Protein AF-A0A2T5HAH4-F1 (afdb_monomer_lite)

Structure (mmCIF, N/CA/C/O backbone):
data_AF-A0A2T5HAH4-F1
#
_entry.id   AF-A0A2T5HAH4-F1
#
loop_
_atom_site.group_PDB
_atom_site.id
_atom_site.type_symbol
_atom_site.label_atom_id
_atom_site.label_alt_id
_atom_s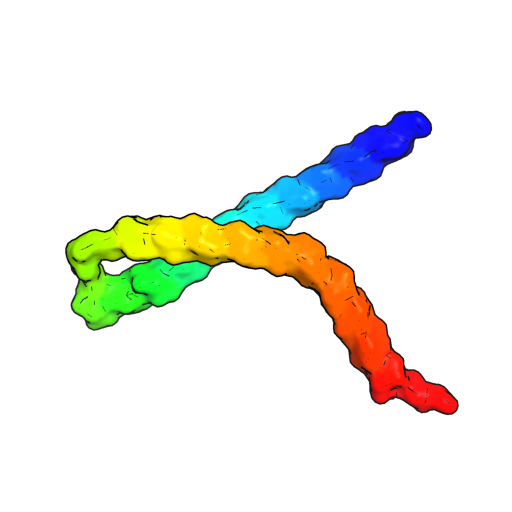ite.label_comp_id
_atom_site.label_asym_id
_atom_site.label_entity_id
_atom_site.label_seq_id
_atom_site.pdbx_PDB_ins_code
_atom_site.Cartn_x
_atom_site.Cartn_y
_atom_site.Cartn_z
_atom_site.occupancy
_atom_site.B_iso_or_equiv
_atom_site.auth_seq_id
_atom_site.auth_comp_id
_atom_site.auth_asym_id
_atom_site.auth_atom_id
_atom_site.pdbx_PDB_model_num
ATOM 1 N N . MET A 1 1 ? -25.656 15.291 16.54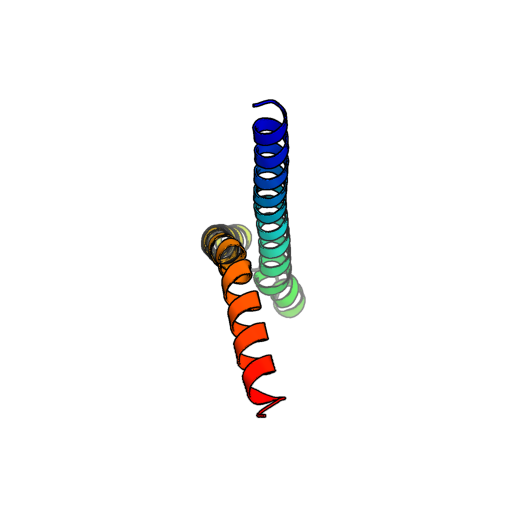4 1.00 60.94 1 MET A N 1
ATOM 2 C CA . MET A 1 1 ? -25.521 15.927 15.210 1.00 60.94 1 MET A CA 1
ATOM 3 C C . MET A 1 1 ? -24.154 16.567 14.957 1.00 60.94 1 MET A C 1
ATOM 5 O O . MET A 1 1 ? -23.527 16.182 13.976 1.00 60.94 1 MET A O 1
ATOM 9 N N . LEU A 1 2 ? -23.657 17.512 15.775 1.00 63.09 2 LEU A N 1
ATOM 10 C CA . LEU A 1 2 ? -22.300 18.077 15.583 1.00 63.09 2 LEU A CA 1
ATOM 11 C C . LEU A 1 2 ? -21.175 17.067 15.894 1.00 63.09 2 LEU A C 1
ATOM 13 O O . LEU A 1 2 ? -20.185 17.018 15.166 1.00 63.09 2 LEU A O 1
ATOM 17 N N . ASP A 1 3 ? -21.361 16.211 16.903 1.00 64.62 3 ASP A N 1
ATOM 18 C CA . ASP A 1 3 ? -20.384 15.182 17.296 1.00 64.62 3 ASP A CA 1
ATOM 19 C C . ASP A 1 3 ? -20.218 14.065 16.238 1.00 64.62 3 ASP A C 1
ATOM 21 O O . ASP A 1 3 ? -19.103 13.684 15.874 1.00 64.62 3 ASP A O 1
ATOM 25 N N . ASP A 1 4 ? -21.324 13.635 15.616 1.00 64.19 4 ASP A N 1
ATOM 26 C CA . ASP A 1 4 ? -21.347 12.561 14.606 1.00 64.19 4 ASP A CA 1
ATOM 27 C C . ASP A 1 4 ? -20.525 12.891 13.348 1.00 64.19 4 ASP A C 1
ATOM 29 O O . ASP A 1 4 ? -19.888 12.024 12.739 1.00 64.19 4 ASP A O 1
ATOM 33 N N . ARG A 1 5 ? -20.516 14.170 12.947 1.00 69.06 5 ARG A N 1
ATOM 34 C CA . ARG A 1 5 ? -19.753 14.672 11.790 1.00 69.06 5 ARG A CA 1
ATOM 35 C C . ARG A 1 5 ? -18.249 14.637 12.051 1.00 69.06 5 ARG A C 1
ATOM 37 O O . ARG A 1 5 ? -17.487 14.370 11.119 1.00 69.06 5 ARG A O 1
ATOM 44 N N . LYS A 1 6 ? -17.833 14.889 13.297 1.00 64.81 6 LYS A N 1
ATOM 45 C CA . LYS A 1 6 ? -16.426 14.879 13.712 1.00 64.81 6 LYS A CA 1
ATOM 46 C C . LYS A 1 6 ? -15.878 13.449 13.685 1.00 64.81 6 LYS A C 1
ATOM 48 O O . LYS A 1 6 ? -14.935 13.177 12.948 1.00 64.81 6 LYS A O 1
ATOM 53 N N . ARG A 1 7 ? -16.598 12.505 14.309 1.00 67.25 7 ARG A N 1
ATOM 54 C CA . ARG A 1 7 ? -16.259 11.067 14.313 1.00 67.25 7 ARG A CA 1
ATOM 55 C C . ARG A 1 7 ? -16.167 10.459 12.910 1.00 67.25 7 ARG A C 1
ATOM 57 O O . ARG A 1 7 ? -15.314 9.606 12.674 1.00 67.25 7 ARG A O 1
ATOM 64 N N . LYS A 1 8 ? -17.032 10.865 11.968 1.00 68.81 8 LYS A N 1
ATOM 65 C CA . LYS A 1 8 ? -16.957 10.393 10.570 1.00 68.81 8 LYS A CA 1
ATOM 66 C C . LYS A 1 8 ? -15.705 10.892 9.845 1.00 68.81 8 LYS A C 1
ATOM 68 O O . LYS A 1 8 ? -15.095 10.100 9.131 1.00 68.81 8 LYS A O 1
ATOM 73 N N . LYS A 1 9 ? -15.315 12.160 10.027 1.00 72.81 9 LYS A N 1
ATOM 74 C CA . LYS A 1 9 ? -14.090 12.706 9.417 1.00 72.81 9 LYS A CA 1
ATOM 75 C C . LYS A 1 9 ? -12.848 11.970 9.908 1.00 72.81 9 LYS A C 1
ATOM 77 O O . LYS A 1 9 ? -12.044 11.579 9.076 1.00 72.81 9 LYS A O 1
ATOM 82 N N . ASP A 1 10 ? -12.747 11.694 11.205 1.00 77.88 10 ASP A N 1
ATOM 83 C CA . ASP A 1 10 ? -11.581 10.999 11.770 1.00 77.88 10 ASP A CA 1
ATOM 84 C C . ASP A 1 10 ? -11.425 9.583 11.197 1.00 77.88 10 ASP A C 1
ATOM 86 O O . ASP A 1 10 ? -10.339 9.191 10.777 1.00 77.88 10 ASP A O 1
ATOM 90 N N . LYS A 1 11 ? -12.528 8.832 11.080 1.00 75.81 11 LYS A N 1
ATOM 91 C CA . LYS A 1 11 ? -12.522 7.488 10.475 1.00 75.81 11 LYS A CA 1
ATOM 92 C C . LYS A 1 11 ? -12.135 7.507 8.996 1.00 75.81 11 LYS A C 1
ATOM 94 O O . LYS A 1 11 ? -11.367 6.657 8.560 1.00 75.81 11 LYS A O 1
ATOM 99 N N . ILE A 1 12 ? -12.662 8.468 8.235 1.00 79.00 12 ILE A N 1
ATOM 100 C CA . ILE A 1 12 ? -12.322 8.659 6.819 1.00 79.00 12 ILE A CA 1
ATOM 101 C C . ILE A 1 12 ? -10.836 9.012 6.684 1.00 79.00 12 ILE A C 1
ATOM 103 O O . ILE A 1 12 ? -10.157 8.420 5.853 1.00 79.00 12 ILE A O 1
ATOM 107 N N . THR A 1 13 ? -10.313 9.903 7.530 1.00 83.69 13 THR A N 1
ATOM 108 C CA . THR A 1 13 ? -8.887 10.257 7.562 1.00 83.69 13 THR A CA 1
ATOM 109 C C . THR A 1 13 ? -8.011 9.043 7.856 1.00 83.69 13 THR A C 1
ATOM 111 O O . THR A 1 13 ? -7.020 8.845 7.163 1.00 83.69 13 THR A O 1
ATOM 114 N N . ILE A 1 14 ? -8.382 8.204 8.827 1.00 83.69 14 ILE A N 1
ATOM 115 C CA . ILE A 1 14 ? -7.645 6.970 9.151 1.00 83.69 14 ILE A CA 1
ATOM 116 C C . ILE A 1 14 ? -7.673 5.992 7.969 1.00 83.69 14 ILE A C 1
ATOM 118 O O . ILE A 1 14 ? -6.638 5.435 7.610 1.00 83.69 14 ILE A O 1
ATOM 122 N N . LEU A 1 15 ? -8.830 5.824 7.325 1.00 82.50 15 LEU A N 1
ATOM 123 C CA . LEU A 1 15 ? -8.989 4.959 6.156 1.00 82.50 15 LEU A CA 1
ATOM 124 C C . LEU A 1 15 ? -8.142 5.439 4.967 1.00 82.50 15 LEU A C 1
ATOM 126 O O . LEU A 1 15 ? -7.448 4.644 4.335 1.00 82.50 15 LEU A O 1
ATOM 130 N N . LEU A 1 16 ? -8.174 6.743 4.686 1.00 81.88 16 LEU A N 1
ATOM 131 C CA . LEU A 1 16 ? -7.337 7.383 3.671 1.00 81.88 16 LEU A CA 1
ATOM 132 C C . LEU A 1 16 ? -5.857 7.215 4.009 1.00 81.88 16 LEU A C 1
ATOM 134 O O . LEU A 1 16 ? -5.088 6.793 3.152 1.00 81.88 16 LEU A O 1
ATOM 138 N N . ALA A 1 17 ? -5.457 7.474 5.254 1.00 84.38 17 ALA A N 1
ATOM 139 C CA . ALA A 1 17 ? -4.083 7.283 5.697 1.00 84.38 17 ALA A CA 1
ATOM 140 C C . ALA A 1 17 ? -3.627 5.829 5.499 1.00 84.38 17 ALA A C 1
ATOM 142 O O . ALA A 1 17 ? -2.554 5.611 4.945 1.00 84.38 17 ALA A O 1
ATOM 143 N N . GLN A 1 18 ? -4.449 4.831 5.844 1.00 82.19 18 GLN A N 1
ATOM 144 C CA . GLN A 1 18 ? -4.142 3.422 5.569 1.00 82.19 18 GLN A CA 1
ATOM 145 C C . GLN A 1 18 ? -4.038 3.116 4.071 1.00 82.19 18 GLN A C 1
ATOM 147 O O . GLN A 1 18 ? -3.151 2.361 3.667 1.00 82.19 18 GLN A O 1
ATOM 152 N N . ALA A 1 19 ? -4.896 3.704 3.236 1.00 82.62 19 ALA A N 1
ATOM 153 C CA . ALA A 1 19 ? -4.801 3.564 1.784 1.00 82.62 19 ALA A CA 1
ATOM 154 C C . ALA A 1 19 ? -3.468 4.113 1.256 1.00 82.62 19 ALA A C 1
ATOM 156 O O . ALA A 1 19 ? -2.782 3.440 0.490 1.00 82.62 19 ALA A O 1
ATOM 157 N N . PHE A 1 20 ? -3.059 5.297 1.716 1.00 82.31 20 PHE A N 1
ATOM 158 C CA . PHE A 1 20 ? -1.787 5.910 1.335 1.00 82.31 20 PHE A CA 1
ATOM 159 C C . PHE A 1 20 ? -0.578 5.132 1.864 1.00 82.31 20 PHE A C 1
ATOM 161 O O . PHE A 1 20 ? 0.369 4.902 1.115 1.00 82.31 20 PHE A O 1
ATOM 168 N N . ILE A 1 21 ? -0.610 4.679 3.119 1.00 82.38 21 ILE A N 1
ATOM 169 C CA . ILE A 1 21 ? 0.480 3.900 3.722 1.00 82.38 21 ILE A CA 1
ATOM 170 C C . ILE A 1 21 ? 0.641 2.557 3.000 1.00 82.38 21 ILE A C 1
ATOM 172 O O . ILE A 1 21 ? 1.757 2.206 2.629 1.00 82.38 21 ILE A O 1
ATOM 176 N N . SER A 1 22 ? -0.451 1.825 2.749 1.00 81.62 22 SER A N 1
ATOM 177 C CA . SER A 1 22 ? -0.401 0.552 2.009 1.00 81.62 22 SER A CA 1
ATOM 178 C C . SER A 1 22 ? 0.051 0.739 0.558 1.00 81.62 22 SER A C 1
ATOM 180 O O . SER A 1 22 ? 0.822 -0.076 0.060 1.00 81.62 22 SER A O 1
ATOM 182 N N . CYS A 1 23 ? -0.348 1.838 -0.089 1.00 82.75 23 CYS A N 1
ATOM 183 C CA . CYS A 1 23 ? 0.120 2.251 -1.413 1.00 82.75 23 CYS A CA 1
ATOM 184 C C . CYS A 1 23 ? 1.643 2.460 -1.438 1.00 82.75 23 CYS A C 1
ATOM 186 O O . CYS A 1 23 ? 2.350 1.782 -2.182 1.00 82.75 23 CYS A O 1
ATOM 188 N N . ILE A 1 24 ? 2.169 3.320 -0.561 1.00 83.12 24 ILE A N 1
ATOM 189 C CA . ILE A 1 24 ? 3.603 3.644 -0.507 1.00 83.12 24 ILE A CA 1
ATOM 190 C C . ILE A 1 24 ? 4.440 2.430 -0.078 1.00 83.12 24 ILE A C 1
ATOM 192 O O . ILE A 1 24 ? 5.495 2.176 -0.657 1.00 83.12 24 ILE A O 1
ATOM 196 N N . MET A 1 25 ? 3.978 1.646 0.900 1.00 84.19 25 MET A N 1
ATOM 197 C CA . MET A 1 25 ? 4.694 0.449 1.358 1.00 84.19 25 MET A CA 1
ATOM 198 C C . MET A 1 25 ? 4.721 -0.650 0.300 1.00 84.19 25 MET A C 1
ATOM 200 O O . MET A 1 25 ? 5.782 -1.227 0.064 1.00 84.19 25 MET A O 1
ATOM 204 N N . ALA A 1 26 ? 3.594 -0.924 -0.365 1.00 80.94 26 ALA A N 1
ATOM 205 C CA . ALA A 1 26 ? 3.564 -1.878 -1.469 1.00 80.94 26 ALA A CA 1
ATOM 206 C C . ALA A 1 26 ? 4.479 -1.404 -2.604 1.00 80.94 26 ALA A C 1
ATOM 208 O O . ALA A 1 26 ? 5.257 -2.196 -3.123 1.00 80.94 26 ALA A O 1
ATOM 209 N N . PHE A 1 27 ? 4.465 -0.112 -2.937 1.00 82.81 27 PHE A N 1
ATOM 210 C CA . PHE A 1 27 ? 5.333 0.464 -3.964 1.00 82.81 27 PHE A CA 1
ATOM 211 C C . PHE A 1 27 ? 6.810 0.226 -3.647 1.00 82.81 27 PHE A C 1
ATOM 213 O O . PHE A 1 27 ? 7.533 -0.342 -4.465 1.00 82.81 27 PHE A O 1
ATOM 220 N N . LEU A 1 28 ? 7.237 0.600 -2.436 1.00 82.62 28 LEU A N 1
ATOM 221 C CA . LEU A 1 28 ? 8.619 0.460 -1.979 1.00 82.62 28 LEU A CA 1
ATOM 222 C C . LEU A 1 28 ? 9.061 -1.003 -1.928 1.00 82.62 28 LEU A C 1
ATOM 224 O O . LEU A 1 28 ? 10.107 -1.334 -2.476 1.00 82.62 28 LEU A O 1
ATOM 228 N N . MET A 1 29 ? 8.266 -1.889 -1.323 1.00 83.75 29 MET A N 1
ATOM 229 C CA . MET A 1 29 ? 8.615 -3.310 -1.226 1.00 83.75 29 MET A CA 1
ATOM 230 C C . MET A 1 29 ? 8.683 -3.971 -2.598 1.00 83.75 29 MET A C 1
ATOM 232 O O . MET A 1 29 ? 9.642 -4.681 -2.882 1.00 83.75 29 MET A O 1
ATOM 236 N N . THR A 1 30 ? 7.714 -3.709 -3.476 1.00 81.62 30 THR A N 1
ATOM 237 C CA . THR A 1 30 ? 7.714 -4.316 -4.814 1.00 81.62 30 THR A CA 1
ATOM 238 C C . THR A 1 30 ? 8.885 -3.792 -5.644 1.00 81.62 30 THR A C 1
ATOM 240 O O . THR A 1 30 ? 9.525 -4.571 -6.340 1.00 81.62 30 THR A O 1
ATOM 243 N N . LEU A 1 31 ? 9.221 -2.501 -5.530 1.00 81.50 31 LEU A N 1
ATOM 244 C CA . LEU A 1 31 ? 10.359 -1.898 -6.232 1.00 81.50 31 LEU A CA 1
ATOM 245 C C . LEU A 1 31 ? 11.701 -2.436 -5.729 1.00 81.50 31 LEU A C 1
AT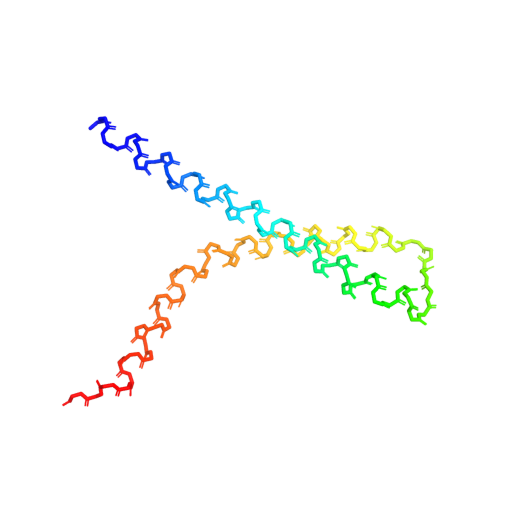OM 247 O O . LEU A 1 31 ? 12.559 -2.798 -6.528 1.00 81.50 31 LEU A O 1
ATOM 251 N N . ILE A 1 32 ? 11.877 -2.532 -4.411 1.00 81.25 32 ILE A N 1
ATOM 252 C CA . ILE A 1 32 ? 13.126 -3.017 -3.821 1.00 81.25 32 ILE A CA 1
ATOM 253 C C . ILE A 1 32 ? 13.297 -4.518 -4.083 1.00 81.25 32 ILE A C 1
ATOM 255 O O . ILE A 1 32 ? 14.346 -4.939 -4.562 1.00 81.25 32 ILE A O 1
ATOM 259 N N . VAL A 1 33 ? 12.269 -5.321 -3.802 1.00 77.75 33 VAL A N 1
ATOM 260 C CA . VAL A 1 33 ? 12.359 -6.787 -3.834 1.00 77.75 33 VAL A CA 1
ATOM 261 C C . VAL A 1 33 ? 12.276 -7.354 -5.249 1.00 77.75 33 VAL A C 1
ATOM 263 O O . VAL A 1 33 ? 13.023 -8.276 -5.556 1.00 77.75 33 VAL A O 1
ATOM 266 N N . SER A 1 34 ? 11.393 -6.839 -6.116 1.00 73.50 34 SER A N 1
ATOM 267 C CA . SER A 1 34 ? 11.270 -7.388 -7.479 1.00 73.50 34 SER A CA 1
ATOM 268 C C . SER A 1 34 ? 12.317 -6.862 -8.448 1.00 73.50 34 SER A C 1
ATOM 270 O O . SER A 1 34 ? 12.579 -7.557 -9.417 1.00 73.50 34 SER A O 1
ATOM 272 N N . GLU A 1 35 ? 12.890 -5.676 -8.218 1.00 73.69 35 GLU A N 1
ATOM 273 C CA . GLU A 1 35 ? 13.700 -5.007 -9.247 1.00 73.69 35 GLU A CA 1
ATOM 274 C C . GLU A 1 35 ? 15.043 -4.506 -8.749 1.00 73.69 35 GLU A C 1
ATOM 276 O O . GLU A 1 35 ? 16.058 -4.742 -9.393 1.00 73.69 35 GLU A O 1
ATOM 281 N N . LEU A 1 36 ? 15.084 -3.820 -7.605 1.00 79.00 36 LEU A N 1
ATOM 282 C CA . LEU A 1 36 ? 16.329 -3.226 -7.126 1.00 79.00 36 LEU A CA 1
ATOM 283 C C . LEU A 1 36 ? 17.336 -4.313 -6.727 1.00 79.00 36 LEU A C 1
ATOM 285 O O . LEU A 1 36 ? 18.469 -4.292 -7.189 1.00 79.00 36 LEU A O 1
ATOM 289 N N . ILE A 1 37 ? 16.921 -5.287 -5.914 1.00 79.38 37 ILE A N 1
ATOM 290 C CA . ILE A 1 37 ? 17.778 -6.403 -5.487 1.00 79.38 37 ILE A CA 1
ATOM 291 C C . ILE A 1 37 ? 18.263 -7.236 -6.692 1.00 79.38 37 ILE A C 1
ATOM 293 O O . ILE A 1 37 ? 19.477 -7.309 -6.892 1.00 79.38 37 ILE A O 1
ATOM 297 N N . PRO A 1 38 ? 17.382 -7.806 -7.538 1.00 74.06 38 PRO A N 1
ATOM 298 C CA . PRO A 1 38 ? 17.827 -8.597 -8.686 1.00 74.06 38 PRO A CA 1
ATOM 299 C C . PRO A 1 38 ? 18.539 -7.752 -9.751 1.00 74.06 38 PRO A C 1
ATOM 301 O O . PRO A 1 38 ? 19.518 -8.210 -10.329 1.00 74.06 38 PRO A O 1
ATOM 304 N N . GLY A 1 39 ? 18.147 -6.493 -9.962 1.00 78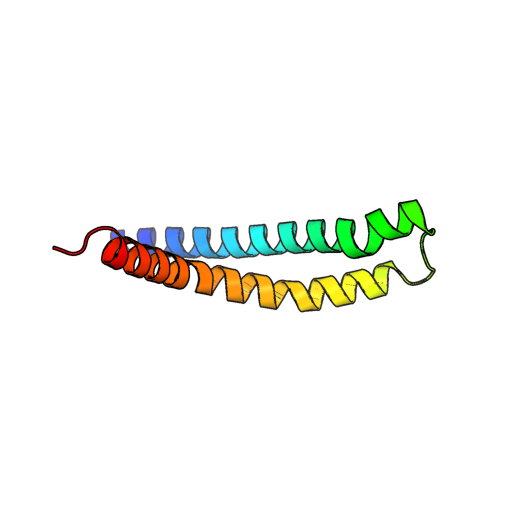.88 39 GLY A N 1
ATOM 305 C CA . GLY A 1 39 ? 18.807 -5.588 -10.906 1.00 78.88 39 GLY A CA 1
ATOM 306 C C . GLY A 1 39 ? 20.240 -5.220 -10.509 1.00 78.88 39 GLY A C 1
ATOM 307 O O . GLY A 1 39 ? 21.094 -5.080 -11.384 1.00 78.88 39 GLY A O 1
ATOM 308 N N . PHE A 1 40 ? 20.534 -5.120 -9.206 1.00 78.56 40 PHE A N 1
ATOM 309 C CA . PHE A 1 40 ? 21.900 -4.917 -8.702 1.00 78.56 40 PHE A CA 1
ATOM 310 C C . PHE A 1 40 ? 22.762 -6.186 -8.745 1.00 78.56 40 PHE A C 1
ATOM 312 O O . PHE A 1 40 ? 23.985 -6.072 -8.814 1.00 78.56 40 PHE A O 1
ATOM 319 N N . GLN A 1 41 ? 22.158 -7.376 -8.685 1.00 77.12 41 GLN A N 1
ATOM 320 C CA . GLN A 1 41 ? 22.891 -8.648 -8.678 1.00 77.12 41 GLN A CA 1
ATOM 321 C C . GLN A 1 41 ? 23.096 -9.234 -10.082 1.00 77.12 41 GLN A C 1
ATOM 323 O O . GLN A 1 41 ? 24.191 -9.688 -10.400 1.00 77.12 41 GLN A O 1
ATOM 328 N N . GLU A 1 42 ? 22.057 -9.219 -10.914 1.00 72.75 42 GLU A N 1
ATOM 329 C CA . GLU A 1 42 ? 21.995 -9.927 -12.203 1.00 72.75 42 GLU A CA 1
ATOM 330 C C . GLU A 1 42 ? 21.907 -8.967 -13.404 1.00 72.75 42 GLU A C 1
ATOM 332 O O . GLU A 1 42 ? 22.111 -9.373 -14.548 1.00 72.75 42 GLU A O 1
ATOM 337 N N . GLY A 1 43 ? 21.671 -7.676 -13.147 1.00 72.81 43 GLY A N 1
ATOM 338 C CA . GLY A 1 43 ? 21.479 -6.644 -14.163 1.00 72.81 43 GLY A CA 1
ATOM 339 C C . GLY A 1 43 ? 20.001 -6.368 -14.456 1.00 72.81 43 GLY A C 1
ATOM 340 O O . GLY A 1 43 ? 19.133 -7.233 -14.357 1.00 72.81 43 GLY A O 1
ATOM 341 N N . PHE A 1 44 ? 19.692 -5.123 -14.826 1.00 74.94 44 PHE A N 1
ATOM 342 C CA . PHE A 1 44 ? 18.323 -4.714 -15.146 1.00 74.94 44 PHE A CA 1
ATOM 343 C C . PHE A 1 44 ? 17.861 -5.325 -16.475 1.00 74.94 44 PHE A C 1
ATOM 345 O O . PHE A 1 44 ? 18.374 -4.989 -17.544 1.00 74.94 44 PHE A O 1
ATOM 352 N N . THR A 1 45 ? 16.850 -6.190 -16.414 1.00 73.94 45 THR A N 1
ATOM 353 C CA . THR A 1 45 ? 16.276 -6.839 -17.601 1.00 73.94 45 THR A CA 1
ATOM 354 C C . THR A 1 45 ? 15.450 -5.840 -18.429 1.00 73.94 45 THR A C 1
ATOM 356 O O . THR A 1 45 ? 14.651 -5.086 -17.870 1.00 73.94 45 THR A O 1
ATOM 359 N N . PRO A 1 46 ? 15.563 -5.804 -19.769 1.00 75.94 46 PRO A N 1
ATOM 360 C CA . PRO A 1 46 ? 14.710 -4.952 -20.597 1.00 75.94 46 PRO A CA 1
ATOM 361 C C . PRO A 1 46 ? 13.227 -5.332 -20.438 1.00 75.94 46 PRO A C 1
ATOM 363 O O . PRO A 1 46 ? 12.829 -6.455 -20.724 1.00 75.94 46 PRO A O 1
ATOM 366 N N . GLY A 1 47 ? 12.401 -4.383 -19.981 1.00 77.81 47 GLY A N 1
ATOM 367 C CA . GLY A 1 47 ? 10.975 -4.606 -19.683 1.00 77.81 47 GLY A CA 1
ATOM 368 C C . GLY A 1 47 ? 10.629 -4.666 -18.192 1.00 77.81 47 GLY A C 1
ATOM 369 O O . GLY A 1 47 ? 9.446 -4.664 -17.849 1.00 77.81 47 GLY A O 1
ATOM 370 N N . TRP A 1 48 ? 11.634 -4.600 -17.318 1.00 73.94 48 TRP A N 1
ATOM 371 C CA . TRP A 1 48 ? 11.481 -4.585 -15.864 1.00 73.94 48 TRP A CA 1
ATOM 372 C C . TRP A 1 48 ? 10.451 -3.578 -15.305 1.00 73.94 48 TRP A C 1
ATOM 374 O O . TRP A 1 48 ? 9.659 -3.960 -14.445 1.00 73.94 48 TRP A O 1
ATOM 384 N N . PRO A 1 49 ? 10.305 -2.336 -15.827 1.00 77.94 49 PRO A N 1
ATOM 385 C CA . PRO A 1 49 ? 9.345 -1.392 -15.254 1.00 77.94 49 PRO A CA 1
ATOM 386 C C . PRO A 1 49 ? 7.894 -1.836 -15.478 1.00 77.94 49 PRO A C 1
ATOM 388 O O . PRO A 1 49 ? 7.008 -1.499 -14.696 1.00 77.94 49 PRO A O 1
ATOM 391 N N . ARG A 1 50 ? 7.627 -2.590 -16.554 1.00 82.06 50 ARG A N 1
ATOM 392 C CA . ARG A 1 50 ? 6.290 -3.108 -16.877 1.00 82.06 50 ARG A CA 1
ATOM 393 C C . ARG A 1 50 ? 5.914 -4.263 -15.953 1.00 82.06 50 ARG A C 1
ATOM 395 O O . ARG A 1 50 ? 4.785 -4.304 -15.463 1.00 82.06 50 ARG A O 1
ATOM 402 N N . GLU A 1 51 ? 6.850 -5.181 -15.737 1.00 81.19 51 GLU A N 1
ATOM 403 C CA . GLU A 1 51 ? 6.696 -6.325 -14.836 1.00 81.19 51 GLU A CA 1
ATOM 404 C C . GLU A 1 51 ? 6.456 -5.833 -13.400 1.00 81.19 51 GLU A C 1
ATOM 406 O O . GLU A 1 51 ? 5.447 -6.173 -12.776 1.00 81.19 51 GLU A O 1
ATOM 411 N N . TRP A 1 52 ? 7.305 -4.916 -12.930 1.00 82.50 52 TRP A N 1
ATOM 412 C CA . TRP A 1 52 ? 7.155 -4.241 -11.647 1.00 82.50 52 TRP A CA 1
ATOM 413 C C . TRP A 1 52 ? 5.807 -3.545 -11.483 1.00 82.50 52 TRP A C 1
ATOM 415 O O . TRP A 1 52 ? 5.128 -3.751 -10.477 1.00 82.50 52 TRP A O 1
ATOM 425 N N . LEU A 1 53 ? 5.390 -2.743 -12.468 1.00 83.50 53 LEU A N 1
ATOM 426 C CA . LEU A 1 53 ? 4.131 -2.008 -12.384 1.00 83.50 53 LEU A CA 1
ATOM 427 C C . LEU A 1 53 ? 2.936 -2.968 -12.329 1.00 83.50 53 LEU A C 1
ATOM 429 O O . LEU A 1 53 ? 1.988 -2.734 -11.581 1.00 83.50 53 LEU A O 1
ATOM 433 N N . THR A 1 54 ? 3.002 -4.075 -13.071 1.00 84.12 54 THR A N 1
ATOM 434 C CA . THR A 1 54 ? 1.976 -5.127 -13.051 1.00 84.12 54 THR A CA 1
ATOM 435 C C . THR A 1 54 ? 1.882 -5.769 -11.667 1.00 84.12 54 THR A C 1
ATOM 437 O O . THR A 1 54 ? 0.780 -5.876 -11.124 1.00 84.12 54 THR A O 1
ATOM 440 N N . ARG A 1 55 ? 3.024 -6.128 -11.062 1.00 82.88 55 ARG A N 1
ATOM 441 C CA . ARG A 1 55 ? 3.113 -6.680 -9.695 1.00 82.88 55 ARG A CA 1
ATOM 442 C C . ARG A 1 55 ? 2.638 -5.690 -8.636 1.00 82.88 55 ARG A C 1
ATOM 444 O O . ARG A 1 55 ? 1.908 -6.065 -7.725 1.00 82.88 55 ARG A O 1
ATOM 451 N N . TYR A 1 56 ? 2.991 -4.417 -8.776 1.00 82.56 56 TYR A N 1
ATOM 452 C CA . TYR A 1 56 ? 2.563 -3.362 -7.867 1.00 82.56 56 TYR A CA 1
ATOM 453 C C . TYR A 1 56 ? 1.042 -3.155 -7.909 1.00 82.56 56 TYR A C 1
ATOM 455 O O . TYR A 1 56 ? 0.388 -3.167 -6.865 1.00 82.56 56 TYR A O 1
ATOM 463 N N . ILE A 1 57 ? 0.461 -3.030 -9.107 1.00 85.38 57 ILE A N 1
ATOM 464 C CA . ILE A 1 57 ? -0.986 -2.835 -9.289 1.00 85.38 57 ILE A CA 1
ATOM 465 C C . ILE A 1 57 ? -1.782 -4.057 -8.817 1.00 85.38 57 ILE A C 1
ATOM 467 O O . ILE A 1 57 ? -2.891 -3.894 -8.315 1.00 85.38 57 ILE A O 1
ATOM 471 N N . THR A 1 58 ? -1.240 -5.270 -8.945 1.00 84.06 58 THR A N 1
ATOM 472 C CA . THR A 1 58 ? -1.900 -6.484 -8.432 1.00 84.06 58 THR A CA 1
ATOM 473 C C . THR A 1 58 ? -1.762 -6.634 -6.919 1.00 84.06 58 THR A C 1
ATOM 475 O O . THR A 1 58 ? -2.731 -7.005 -6.258 1.00 84.06 58 THR A O 1
ATOM 478 N N . ALA A 1 59 ? -0.603 -6.308 -6.341 1.00 79.81 59 ALA A N 1
ATOM 479 C CA . ALA A 1 59 ? -0.358 -6.422 -4.903 1.00 79.81 59 ALA A CA 1
ATOM 480 C C . ALA A 1 59 ? -1.056 -5.326 -4.078 1.00 79.81 59 ALA A C 1
ATOM 482 O O . ALA A 1 59 ? -1.516 -5.590 -2.965 1.00 79.81 59 ALA A O 1
ATOM 483 N N . TRP A 1 60 ? -1.173 -4.107 -4.611 1.00 82.12 60 TRP A N 1
ATOM 484 C CA . TRP A 1 60 ? -1.791 -2.970 -3.924 1.00 82.12 60 TRP A CA 1
ATOM 485 C C . TRP A 1 60 ? -3.227 -3.221 -3.413 1.00 82.12 60 TRP A C 1
ATOM 487 O O . TRP A 1 60 ? -3.457 -3.023 -2.215 1.00 82.12 60 TRP A O 1
ATOM 497 N N . PRO A 1 61 ? -4.197 -3.689 -4.228 1.00 82.12 61 PRO A N 1
ATOM 498 C CA . PRO A 1 61 ? -5.555 -3.943 -3.753 1.00 82.12 61 PRO A CA 1
ATOM 499 C C . PRO A 1 61 ? -5.590 -5.047 -2.693 1.00 82.12 61 PRO A C 1
ATOM 501 O O . PRO A 1 61 ? -6.352 -4.946 -1.734 1.00 82.12 61 PRO A O 1
ATOM 504 N N . ILE A 1 62 ? -4.725 -6.059 -2.806 1.00 82.31 62 ILE A N 1
ATOM 505 C CA . ILE A 1 62 ? -4.613 -7.140 -1.818 1.00 82.31 62 ILE A CA 1
ATOM 506 C C . ILE A 1 62 ? -4.116 -6.577 -0.479 1.00 82.31 62 ILE A C 1
ATOM 508 O O . ILE A 1 62 ? -4.718 -6.839 0.562 1.00 82.31 62 ILE A O 1
ATOM 512 N N . ALA A 1 63 ? -3.065 -5.753 -0.500 1.00 78.81 63 ALA A N 1
ATOM 513 C CA . ALA A 1 63 ? -2.509 -5.114 0.692 1.00 78.81 63 ALA A CA 1
ATOM 514 C C . ALA A 1 63 ? -3.496 -4.136 1.353 1.00 78.81 63 ALA A C 1
ATOM 516 O O . ALA A 1 63 ? -3.561 -4.055 2.584 1.00 78.81 63 ALA A O 1
ATOM 517 N N . PHE A 1 64 ? -4.292 -3.421 0.553 1.00 81.00 64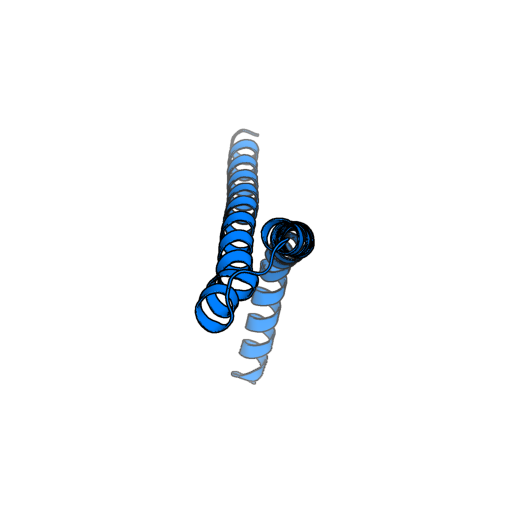 PHE A N 1
ATOM 518 C CA . PHE A 1 64 ? -5.340 -2.534 1.051 1.00 81.00 64 PHE A CA 1
ATOM 519 C C . PHE A 1 64 ? -6.475 -3.318 1.722 1.00 81.00 64 PHE A C 1
ATOM 521 O O . PHE A 1 64 ? -6.834 -3.021 2.861 1.00 81.00 64 PHE A O 1
ATOM 528 N N . VAL A 1 65 ? -6.992 -4.364 1.069 1.00 84.75 65 VAL A N 1
ATOM 529 C CA . VAL A 1 65 ? -8.040 -5.231 1.637 1.00 84.75 65 VAL A CA 1
ATOM 530 C C . VAL A 1 65 ? -7.552 -5.912 2.917 1.00 84.75 65 VAL A C 1
ATOM 532 O O . VAL A 1 65 ? -8.268 -5.920 3.920 1.00 84.75 65 VAL A O 1
ATOM 535 N N . LEU A 1 66 ? -6.311 -6.407 2.930 1.00 79.88 66 LEU A N 1
ATOM 536 C CA . LEU A 1 66 ? -5.693 -6.950 4.139 1.00 79.88 66 LEU A CA 1
ATOM 537 C C . LEU A 1 66 ? -5.555 -5.890 5.233 1.00 79.88 66 LEU A C 1
ATOM 539 O O . LEU A 1 66 ? -5.870 -6.181 6.379 1.00 79.88 66 LEU A O 1
ATOM 543 N N . SER A 1 67 ? -5.168 -4.656 4.906 1.00 73.44 67 SER A N 1
ATOM 544 C CA . SER A 1 67 ? -5.075 -3.560 5.882 1.00 73.44 67 SER A CA 1
ATOM 545 C C . SER A 1 67 ? -6.421 -3.245 6.550 1.00 73.44 67 SER A C 1
ATOM 547 O O . SER A 1 67 ? -6.451 -2.929 7.741 1.00 73.44 67 SER A O 1
ATOM 549 N N . LEU A 1 68 ? -7.538 -3.387 5.829 1.00 78.56 68 LEU A N 1
ATOM 550 C CA . LEU A 1 68 ? -8.884 -3.267 6.405 1.00 78.56 68 LEU A CA 1
ATOM 551 C C . LEU A 1 68 ? -9.234 -4.451 7.318 1.00 78.56 68 LEU A C 1
ATOM 553 O O . LEU A 1 68 ? -9.855 -4.260 8.363 1.00 78.56 68 LEU A O 1
ATOM 557 N N . GLY A 1 69 ? -8.822 -5.664 6.942 1.00 78.62 69 GLY A N 1
ATOM 558 C CA . GLY A 1 69 ? -9.057 -6.884 7.720 1.00 78.62 69 GLY A CA 1
ATOM 559 C C . GLY A 1 69 ? -8.142 -7.048 8.940 1.00 78.62 69 GLY A C 1
ATOM 560 O O . GLY A 1 69 ? -8.547 -7.645 9.934 1.00 78.62 69 GLY A O 1
ATOM 561 N N . VAL A 1 70 ? -6.930 -6.490 8.913 1.00 77.50 70 VAL A N 1
ATOM 562 C CA . VAL A 1 70 ? -5.933 -6.628 9.988 1.00 77.50 70 VAL A CA 1
ATOM 563 C C . VAL A 1 70 ? -6.438 -6.063 11.311 1.00 77.50 70 VAL A C 1
ATOM 565 O O . VAL A 1 70 ? -6.151 -6.649 12.345 1.00 77.50 70 VAL A O 1
ATOM 568 N N . GLY A 1 71 ? -7.236 -4.991 11.299 1.00 75.06 71 GLY A N 1
ATOM 569 C CA . GLY A 1 71 ? -7.847 -4.436 12.511 1.00 75.06 71 GLY A CA 1
ATOM 570 C C . GLY A 1 71 ? -8.641 -5.481 13.312 1.00 75.06 71 GLY A C 1
ATOM 571 O O . GLY A 1 71 ? -8.218 -5.847 14.409 1.00 75.06 71 GLY A O 1
ATOM 572 N N . PRO A 1 72 ? -9.768 -6.004 12.791 1.00 78.12 72 PRO A N 1
ATOM 573 C CA . PRO A 1 72 ? -10.558 -7.012 13.500 1.00 78.12 72 PRO A CA 1
ATOM 574 C C . PRO A 1 72 ? -9.789 -8.318 13.745 1.00 78.12 72 PRO A C 1
ATOM 576 O O . PRO A 1 72 ? -9.949 -8.918 14.807 1.00 78.12 72 PRO A O 1
ATOM 579 N N . ILE A 1 73 ? -8.928 -8.741 12.812 1.00 79.25 73 ILE A N 1
ATOM 580 C CA . ILE A 1 73 ? -8.141 -9.977 12.953 1.00 79.25 73 ILE A CA 1
ATOM 581 C C . ILE A 1 73 ? -7.123 -9.862 14.095 1.00 79.25 73 ILE A C 1
ATOM 583 O O . ILE A 1 73 ? -6.990 -10.797 14.882 1.00 79.25 73 ILE A O 1
ATOM 587 N N . ALA A 1 74 ? -6.437 -8.724 14.229 1.00 79.00 74 ALA A N 1
ATOM 588 C CA . ALA A 1 74 ? -5.473 -8.496 15.301 1.00 79.00 74 ALA A CA 1
ATOM 589 C C . ALA A 1 74 ? -6.157 -8.504 16.672 1.00 79.00 74 ALA A C 1
ATOM 591 O O . ALA A 1 74 ? -5.687 -9.188 17.575 1.00 79.00 74 ALA A O 1
ATOM 592 N N . PHE A 1 75 ? -7.304 -7.831 16.812 1.00 78.75 75 PHE A N 1
ATOM 593 C CA . PHE A 1 75 ? -8.078 -7.867 18.056 1.00 78.75 75 PHE A CA 1
ATOM 594 C C . PHE A 1 75 ? -8.569 -9.280 18.395 1.00 78.75 75 PHE A C 1
ATOM 596 O O . PHE A 1 75 ? -8.481 -9.694 19.552 1.00 78.75 75 PHE A O 1
ATOM 603 N N . PHE A 1 76 ? -9.036 -10.039 17.399 1.00 81.25 76 PHE A N 1
ATOM 604 C CA . PHE A 1 76 ? -9.457 -11.427 17.589 1.00 81.25 76 PHE A CA 1
ATOM 605 C C . PHE A 1 76 ? -8.295 -12.324 18.036 1.00 81.25 76 PHE A C 1
ATOM 607 O O . PHE A 1 76 ? -8.429 -13.075 19.001 1.00 81.25 76 PHE A O 1
ATOM 614 N N . LEU A 1 77 ? -7.136 -12.212 17.381 1.00 81.62 77 LEU A N 1
ATOM 615 C CA . LEU A 1 77 ? -5.931 -12.961 17.742 1.00 81.62 77 LEU A CA 1
ATOM 616 C C . LEU A 1 77 ? -5.426 -12.592 19.138 1.00 81.62 77 LEU A C 1
ATOM 618 O O . LEU A 1 77 ? -5.122 -13.488 19.921 1.00 81.62 77 LEU A O 1
ATOM 622 N N . SER A 1 78 ? -5.384 -11.302 19.481 1.00 83.06 78 SER A N 1
ATOM 623 C CA . SER A 1 78 ? -5.018 -10.857 20.828 1.00 83.06 78 SER A CA 1
ATOM 624 C C . SER A 1 78 ? -5.949 -11.451 21.883 1.00 83.06 78 SER A C 1
ATOM 626 O O . SER A 1 78 ? -5.467 -11.946 22.898 1.00 83.06 78 SER A O 1
ATOM 628 N N . HIS A 1 79 ? -7.260 -11.481 21.629 1.00 81.06 79 HIS A N 1
ATOM 629 C CA . HIS A 1 79 ? -8.230 -12.073 22.552 1.00 81.06 79 HIS A CA 1
ATOM 630 C C . HIS A 1 79 ? -8.058 -13.595 22.684 1.00 81.06 79 HIS A C 1
ATOM 632 O O . HIS A 1 79 ? -8.071 -14.129 23.792 1.00 81.06 79 HIS A O 1
ATOM 638 N N . ALA A 1 80 ? -7.828 -14.291 21.568 1.00 83.38 80 ALA A N 1
ATOM 639 C CA . ALA A 1 80 ? -7.596 -15.733 21.552 1.00 83.38 80 ALA A CA 1
ATOM 640 C C . ALA A 1 80 ? -6.309 -16.135 22.292 1.00 83.38 80 ALA A C 1
ATOM 642 O O . ALA A 1 80 ? -6.283 -17.161 22.970 1.00 83.38 80 ALA A O 1
ATOM 643 N N . VAL A 1 81 ? -5.246 -15.332 22.181 1.00 86.06 81 VAL A N 1
ATOM 644 C CA . VAL A 1 81 ? -3.985 -15.556 22.905 1.00 86.06 81 VAL A CA 1
ATOM 645 C C . VAL A 1 81 ? -4.149 -15.253 24.394 1.00 86.06 81 VAL A C 1
ATOM 647 O O . VAL A 1 81 ? -3.719 -16.058 25.219 1.00 86.06 81 VAL A O 1
ATOM 650 N N . MET A 1 82 ? -4.818 -14.152 24.753 1.00 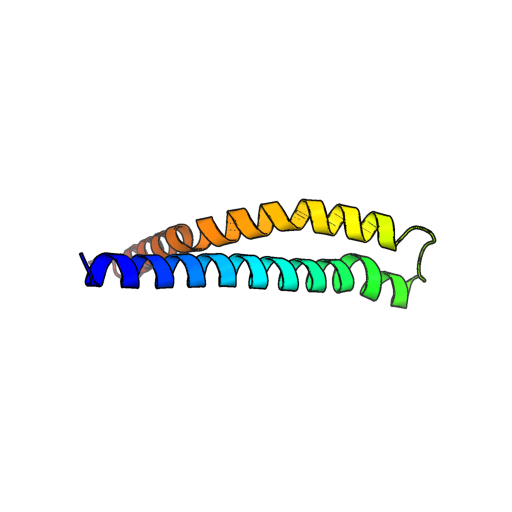82.88 82 MET A N 1
ATOM 651 C CA . MET A 1 82 ? -5.074 -13.796 26.155 1.00 82.88 82 MET A CA 1
ATOM 652 C C . MET A 1 82 ? -5.874 -14.895 26.873 1.00 82.88 82 MET A C 1
ATOM 654 O O . MET A 1 82 ? -5.496 -15.312 27.964 1.00 82.88 82 MET A O 1
ATOM 658 N N . GLY A 1 83 ? -6.907 -15.439 26.217 1.00 77.50 83 GLY A N 1
ATOM 659 C CA . GLY A 1 83 ? -7.710 -16.547 26.748 1.00 77.50 83 GLY A CA 1
ATOM 660 C C . GLY A 1 83 ? -6.965 -17.883 26.872 1.00 77.50 83 GLY A C 1
ATOM 661 O O . GLY A 1 83 ? -7.454 -18.784 27.544 1.00 77.50 83 GLY A O 1
ATOM 662 N N . ARG A 1 84 ? -5.786 -18.037 26.249 1.00 71.75 84 ARG A N 1
ATOM 663 C CA . ARG A 1 84 ? -4.922 -19.220 26.426 1.00 71.75 84 ARG A CA 1
ATOM 664 C C . ARG A 1 84 ? -3.817 -19.032 27.465 1.00 71.75 84 ARG A C 1
ATOM 666 O O . ARG A 1 84 ? -3.309 -20.031 27.961 1.00 71.75 84 ARG A O 1
ATOM 673 N N . LEU A 1 85 ? -3.421 -17.792 27.767 1.00 71.38 85 LEU A N 1
ATOM 674 C CA . LEU A 1 85 ? -2.339 -17.489 28.716 1.00 71.38 85 LEU A CA 1
ATOM 675 C C . LEU A 1 85 ? -2.817 -17.350 30.168 1.00 71.38 85 LEU A C 1
ATOM 677 O O . LEU A 1 85 ? -2.020 -17.567 31.075 1.00 71.38 85 LEU A O 1
ATOM 681 N N . MET A 1 86 ? -4.092 -17.025 30.391 1.00 61.09 86 MET A N 1
ATOM 682 C CA . MET A 1 86 ? -4.725 -17.028 31.716 1.00 61.09 86 MET A CA 1
ATOM 683 C C . MET A 1 86 ? -5.975 -17.921 31.701 1.00 61.09 86 MET A C 1
ATOM 685 O O . MET A 1 86 ? -7.085 -17.414 31.550 1.00 61.09 86 MET A O 1
ATOM 689 N N . PRO A 1 87 ? -5.815 -19.253 31.790 1.00 62.16 87 PRO A N 1
ATOM 690 C CA . PRO A 1 87 ? -6.907 -20.125 32.188 1.00 62.16 87 PRO A CA 1
ATOM 691 C C . PRO A 1 87 ? -7.117 -19.967 33.703 1.00 62.16 87 PRO A C 1
ATOM 693 O O . PRO A 1 87 ? -6.255 -20.364 34.487 1.00 62.16 87 PRO A O 1
ATOM 696 N N . GLU A 1 88 ? -8.220 -19.333 34.102 1.00 58.59 88 GLU A N 1
ATOM 697 C CA . GLU A 1 88 ? -8.776 -19.486 35.463 1.00 58.59 88 GLU A CA 1
ATOM 698 C C . GLU A 1 88 ? -9.517 -20.830 35.589 1.00 58.59 88 GLU A C 1
ATOM 700 O O . GLU A 1 88 ? -9.819 -21.234 36.734 1.00 58.59 88 GLU A O 1
#

Sequence (88 aa):
MLDDRKRKKDKITILLAQAFISCIMAFLMTLIVSELIPGFQEGFTPGWPREWLTRYITAWPIAFVLSLGVGPIAFFLSHAVMGRLMPE

Foldseek 3Di:
DVVVVVVVVVVVVVLVVLLVVLLVVLLVCLCCPVAVVCCVVPNGDVCSVVVSVVSSVVVSVVSSVVSVVCVVVVVVVVVVVVCVVDDD

InterPro domains:
  IPR021529 Protein of unknown function DUF2798 [PF11391] (19-80)

Radius of gyration: 19.43 Å; chains: 1; bounding box: 48×38×56 Å

Organism: NCBI:txid1651082

Secondary structure (DSSP, 8-state):
-HHHHHHHHHHHHHHHHHHHHHHHHHHHHHHIIIIIHHHHHH---TTHHHHHHHHHHHHHHHHHHHHHHHHHHHHHHHHHHHHHH---

pLDDT: mean 77.85, std 6.34, range [58.59, 86.06]